Protein AF-A0A6I8V499-F1 (afdb_monomer)

Mean predicted aligned error: 13.15 Å

pLDDT: mean 83.51, std 17.78, range [42.78, 97.94]

Nearest PDB structures (foldseek):
  3toq-assembly1_A  TM=9.897E-01  e=1.496E-14  Homo sapiens
  2vh7-assembly1_A  TM=9.964E-01  e=2.817E-14  Homo sapiens
  2w4c-assembly1_A  TM=9.931E-01  e=2.330E-14  Homo sapiens
  6cbu-assembly1_A  TM=9.813E-01  e=1.496E-14  Homo sapiens
  2acy-assembly1_A  TM=9.578E-01  e=2.644E-14  Bos taurus

Radius of gyration: 27.62 Å; Cα contacts (8 Å, |Δi|>4): 208; chains: 1; bounding box: 46×32×90 Å

Organism: Drosophila pseudoobscura pseudoobscura (NCBI:txid46245)

Structure (mmCIF, N/CA/C/O backbone):
data_AF-A0A6I8V499-F1
#
_entry.id   AF-A0A6I8V499-F1
#
loop_
_atom_site.group_PDB
_atom_site.id
_atom_site.type_symbol
_atom_site.label_atom_id
_atom_site.label_alt_id
_atom_site.label_comp_id
_atom_site.label_asym_id
_atom_site.label_entity_id
_atom_site.label_seq_id
_atom_site.pdbx_PDB_ins_code
_atom_site.Cartn_x
_atom_site.Cartn_y
_atom_site.Cartn_z
_atom_site.occupancy
_atom_site.B_iso_or_equiv
_atom_site.auth_seq_id
_atom_site.auth_comp_id
_atom_site.auth_asym_id
_atom_site.auth_atom_id
_atom_site.pdbx_PDB_model_num
ATOM 1 N N . MET A 1 1 ? 31.361 -20.890 74.685 1.00 54.53 1 MET A N 1
ATOM 2 C CA . MET A 1 1 ? 30.119 -21.273 73.968 1.00 54.53 1 MET A CA 1
ATOM 3 C C . MET A 1 1 ? 29.427 -20.069 73.300 1.00 54.53 1 MET A C 1
ATOM 5 O O . MET A 1 1 ? 28.210 -20.049 73.223 1.00 54.53 1 MET A O 1
ATOM 9 N N . ALA A 1 2 ? 30.168 -19.072 72.786 1.00 55.62 2 ALA A N 1
ATOM 10 C CA . ALA A 1 2 ? 29.580 -17.840 72.226 1.00 55.62 2 ALA A CA 1
ATOM 11 C C . ALA A 1 2 ? 29.954 -17.563 70.753 1.00 55.62 2 ALA A C 1
ATOM 13 O O . ALA A 1 2 ? 29.389 -16.662 70.146 1.00 55.62 2 ALA A O 1
ATOM 14 N N . SER A 1 3 ? 30.867 -18.338 70.146 1.00 53.59 3 SER A N 1
ATOM 15 C CA . SER A 1 3 ? 31.268 -18.125 68.743 1.00 53.59 3 SER A CA 1
ATOM 16 C C . SER A 1 3 ? 30.322 -18.777 67.729 1.00 53.59 3 SER A C 1
ATOM 18 O O . SER A 1 3 ? 30.209 -18.295 66.606 1.00 53.59 3 SER A O 1
ATOM 20 N N . HIS A 1 4 ? 29.601 -19.836 68.117 1.00 56.12 4 HIS A N 1
ATOM 21 C CA . HIS A 1 4 ? 28.684 -20.530 67.210 1.00 56.12 4 HIS A CA 1
ATOM 22 C C . HIS A 1 4 ? 27.379 -19.761 66.985 1.00 56.12 4 HIS A C 1
ATOM 24 O O . HIS A 1 4 ? 26.885 -19.756 65.865 1.00 56.12 4 HIS A O 1
ATOM 30 N N . TYR A 1 5 ? 26.856 -19.045 67.989 1.00 57.91 5 TYR A N 1
ATOM 31 C CA . TYR A 1 5 ? 25.581 -18.327 67.858 1.00 57.91 5 TYR A CA 1
ATOM 32 C C . TYR A 1 5 ? 25.627 -17.303 66.717 1.00 57.91 5 TYR A C 1
ATOM 34 O O . TYR A 1 5 ? 24.741 -17.292 65.873 1.00 57.91 5 TYR A O 1
ATOM 42 N N . ASN A 1 6 ? 26.717 -16.533 66.623 1.00 58.72 6 ASN A N 1
ATOM 43 C CA . ASN A 1 6 ? 26.863 -15.450 65.650 1.00 58.72 6 ASN A CA 1
ATOM 44 C C . ASN A 1 6 ? 26.919 -15.947 64.190 1.00 58.72 6 ASN A C 1
ATOM 46 O O . ASN A 1 6 ? 26.402 -15.294 63.291 1.00 58.72 6 ASN A O 1
ATOM 50 N N . SER A 1 7 ? 27.483 -17.136 63.947 1.00 59.66 7 SER A N 1
ATOM 51 C CA . SER A 1 7 ? 27.542 -17.724 62.599 1.00 59.66 7 SER A CA 1
ATOM 52 C C . SER A 1 7 ? 26.162 -18.182 62.106 1.00 59.66 7 SER A C 1
ATOM 54 O O . SER A 1 7 ? 25.820 -17.967 60.942 1.00 59.66 7 SER A O 1
ATOM 56 N N . PHE A 1 8 ? 25.330 -18.720 63.005 1.00 60.25 8 PHE A N 1
ATOM 57 C CA . PHE A 1 8 ? 23.956 -19.109 62.682 1.00 60.25 8 PHE A CA 1
ATOM 58 C C . PHE A 1 8 ? 23.048 -17.897 62.433 1.00 60.25 8 PHE A C 1
ATOM 60 O O . PHE A 1 8 ? 22.272 -17.925 61.479 1.00 60.25 8 PHE A O 1
ATOM 67 N N . VAL A 1 9 ? 23.168 -16.810 63.213 1.00 63.22 9 VAL A N 1
ATOM 68 C CA . VAL A 1 9 ? 22.331 -15.610 62.995 1.00 63.22 9 VAL A CA 1
ATOM 69 C C . VAL A 1 9 ? 22.689 -14.903 61.688 1.00 63.22 9 VAL A C 1
ATOM 71 O O . VAL A 1 9 ? 21.797 -14.497 60.950 1.00 63.22 9 VAL A O 1
ATOM 74 N N . VAL A 1 10 ? 23.982 -14.805 61.353 1.00 62.56 10 VAL A N 1
ATOM 75 C CA . VAL A 1 10 ? 24.436 -14.195 60.091 1.00 62.56 10 VAL A CA 1
ATOM 76 C C . VAL A 1 10 ? 23.975 -15.020 58.887 1.00 62.56 10 VAL A C 1
ATOM 78 O O . VAL A 1 10 ? 23.490 -14.453 57.910 1.00 62.56 10 VAL A O 1
ATOM 81 N N . SER A 1 11 ? 24.037 -16.354 58.970 1.00 63.06 11 SER A N 1
ATOM 82 C CA . SER A 1 11 ? 23.513 -17.238 57.920 1.00 63.06 11 SER A CA 1
ATOM 83 C C . SER A 1 11 ? 21.997 -17.083 57.739 1.00 63.06 11 SER A C 1
ATOM 85 O O . SER A 1 11 ? 21.528 -16.983 56.606 1.00 63.06 11 SER A O 1
ATOM 87 N N . TYR A 1 12 ? 21.237 -16.968 58.834 1.00 68.81 12 TYR A N 1
ATOM 88 C CA . TYR A 1 12 ? 19.785 -16.771 58.791 1.00 68.81 12 TYR A CA 1
ATOM 89 C C . TYR A 1 12 ? 19.394 -15.409 58.193 1.00 68.81 12 TYR A C 1
ATOM 91 O O . TYR A 1 12 ? 18.459 -15.326 57.398 1.00 68.81 12 TYR A O 1
ATOM 99 N N . ILE A 1 13 ? 20.152 -14.350 58.499 1.00 68.00 13 ILE A N 1
ATOM 100 C CA . ILE A 1 13 ? 19.960 -13.013 57.916 1.00 68.00 13 ILE A CA 1
ATOM 101 C C . ILE A 1 13 ? 20.220 -13.044 56.403 1.00 68.00 13 ILE A C 1
ATOM 103 O O . ILE A 1 13 ? 19.384 -12.562 55.638 1.00 68.00 13 ILE A O 1
ATOM 107 N N . PHE A 1 14 ? 21.304 -13.682 55.947 1.00 68.69 14 PHE A N 1
ATOM 108 C CA . PHE A 1 14 ? 21.589 -13.845 54.515 1.00 68.69 14 PHE A CA 1
ATOM 109 C C . PHE A 1 14 ? 20.513 -14.661 53.783 1.00 68.69 14 PHE A C 1
ATOM 111 O O . PHE A 1 14 ? 20.099 -14.283 52.687 1.00 68.69 14 PHE A O 1
ATOM 118 N N . LEU A 1 15 ? 20.006 -15.734 54.399 1.00 65.75 15 LEU A N 1
ATOM 119 C CA . LEU A 1 15 ? 18.930 -16.550 53.827 1.00 65.75 15 LEU A CA 1
ATOM 120 C C . LEU A 1 15 ? 17.597 -15.776 53.751 1.00 65.75 15 LEU A C 1
ATOM 122 O O . LEU A 1 15 ? 16.855 -15.895 52.774 1.00 65.75 15 LEU A O 1
ATOM 126 N N . SER A 1 16 ? 17.309 -14.931 54.747 1.00 66.38 16 SER A N 1
ATOM 127 C CA . SER A 1 16 ? 16.108 -14.083 54.772 1.00 66.38 16 SER A CA 1
ATOM 128 C C . SER A 1 16 ? 16.149 -12.932 53.754 1.00 66.38 16 SER A C 1
ATOM 130 O O . SER A 1 16 ? 15.135 -12.612 53.141 1.00 66.38 16 SER A O 1
ATOM 132 N N . LEU A 1 17 ? 17.325 -12.348 53.498 1.00 65.38 17 LEU A N 1
ATOM 133 C CA . LEU A 1 17 ? 17.494 -11.280 52.506 1.00 65.38 17 LEU A CA 1
ATOM 134 C C . LEU A 1 17 ? 17.418 -11.814 51.070 1.00 65.38 17 LEU A C 1
ATOM 136 O O . LEU A 1 17 ? 16.794 -11.186 50.213 1.00 65.38 17 LEU A O 1
ATOM 140 N N . LEU A 1 18 ? 17.980 -13.002 50.825 1.00 64.19 18 LEU A N 1
ATOM 141 C CA . LEU A 1 18 ? 17.926 -13.660 49.519 1.00 64.19 18 LEU A CA 1
ATOM 142 C C . LEU A 1 18 ? 16.484 -14.025 49.134 1.00 64.19 18 LEU A C 1
ATOM 144 O O . LEU A 1 18 ? 16.063 -13.807 48.000 1.00 64.19 18 LEU A O 1
ATOM 148 N N . THR A 1 19 ? 15.695 -14.520 50.090 1.00 62.41 19 THR A N 1
ATOM 149 C CA . THR A 1 19 ? 14.272 -14.828 49.864 1.00 62.41 19 THR A CA 1
ATOM 150 C C . THR A 1 19 ? 13.428 -13.566 49.663 1.00 62.41 19 THR A C 1
ATOM 152 O O . THR A 1 19 ? 12.514 -13.572 48.838 1.00 62.41 19 THR A O 1
ATOM 155 N N . PHE A 1 20 ? 13.770 -12.453 50.322 1.00 67.19 20 PHE A N 1
ATOM 156 C CA . PHE A 1 20 ? 13.110 -11.163 50.097 1.00 67.19 20 PHE A CA 1
ATOM 157 C C . PHE A 1 20 ? 13.386 -10.600 48.690 1.00 67.19 20 PHE A C 1
ATOM 159 O O . PHE A 1 20 ? 12.461 -10.146 48.016 1.00 67.19 20 PHE A O 1
ATOM 166 N N . GLN A 1 21 ? 14.626 -10.699 48.195 1.00 61.59 21 GLN A N 1
ATOM 167 C CA . GLN A 1 21 ? 14.982 -10.305 46.823 1.00 61.59 21 GLN A CA 1
ATOM 168 C C . GLN A 1 21 ? 14.287 -11.164 45.757 1.00 61.59 21 GLN A C 1
ATOM 170 O O . GLN A 1 21 ? 13.806 -10.625 44.759 1.00 61.59 21 GLN A O 1
ATOM 175 N N . VAL A 1 22 ? 14.170 -12.478 45.975 1.00 61.19 22 VAL A N 1
ATOM 176 C CA . VAL A 1 22 ? 13.444 -13.380 45.062 1.00 61.19 22 VAL A CA 1
ATOM 177 C C . VAL A 1 22 ? 11.943 -13.051 45.028 1.00 61.19 22 VAL A C 1
ATOM 179 O O . VAL A 1 22 ? 11.358 -13.021 43.946 1.00 61.19 22 VAL A O 1
ATOM 182 N N . SER A 1 23 ? 11.329 -12.703 46.166 1.00 63.38 23 SER A N 1
ATOM 183 C CA . SER A 1 23 ? 9.925 -12.253 46.223 1.00 63.38 23 SER A CA 1
ATOM 184 C C . SER A 1 23 ? 9.666 -10.940 45.477 1.00 63.38 23 SER A C 1
ATOM 186 O O . SER A 1 23 ? 8.639 -10.813 44.812 1.00 63.38 23 SER A O 1
ATOM 188 N N . ILE A 1 24 ? 10.585 -9.968 45.538 1.00 62.97 24 ILE A N 1
ATOM 189 C CA . ILE A 1 24 ? 10.467 -8.715 44.766 1.00 62.97 24 ILE A CA 1
ATOM 190 C C . ILE A 1 24 ? 10.603 -8.989 43.261 1.00 62.97 24 ILE A C 1
ATOM 192 O O . ILE A 1 24 ? 9.884 -8.408 42.452 1.00 62.97 24 ILE A O 1
ATOM 196 N N . CYS A 1 25 ? 11.492 -9.902 42.869 1.00 60.91 25 CYS A N 1
ATOM 197 C CA . CYS A 1 25 ? 11.664 -10.265 41.464 1.00 60.91 25 CYS A CA 1
ATOM 198 C C . CYS A 1 25 ? 10.408 -10.959 40.901 1.00 60.91 25 CYS A C 1
ATOM 200 O O . CYS A 1 25 ? 9.953 -10.634 39.805 1.00 60.91 25 CYS A O 1
ATOM 202 N N . LEU A 1 26 ? 9.782 -11.847 41.683 1.00 59.81 26 LEU A N 1
ATOM 203 C CA . LEU A 1 26 ? 8.527 -12.510 41.313 1.00 59.81 26 LEU A CA 1
ATOM 204 C C . LEU A 1 26 ? 7.343 -11.534 41.214 1.00 59.81 26 LEU A C 1
ATOM 206 O O . LEU A 1 26 ? 6.532 -11.661 40.298 1.00 59.81 26 LEU A O 1
ATOM 210 N N . SER A 1 27 ? 7.260 -10.521 42.083 1.00 59.03 27 SER A N 1
ATOM 211 C CA . SER A 1 27 ? 6.201 -9.506 41.986 1.00 59.03 27 SER A CA 1
ATOM 212 C C . SER A 1 27 ? 6.376 -8.577 40.776 1.00 59.03 27 SER A C 1
ATOM 214 O O . SER A 1 27 ? 5.384 -8.213 40.145 1.00 59.03 27 SER A O 1
ATOM 216 N N . GLN A 1 28 ? 7.612 -8.261 40.372 1.00 56.06 28 GLN A N 1
ATOM 217 C CA . GLN A 1 28 ? 7.884 -7.519 39.132 1.00 56.06 28 GLN A CA 1
ATOM 218 C C . GLN A 1 28 ? 7.530 -8.321 37.869 1.00 56.06 28 GLN A C 1
ATOM 220 O O . GLN A 1 28 ? 6.976 -7.753 36.927 1.00 56.06 28 GLN A O 1
ATOM 225 N N . ILE A 1 29 ? 7.769 -9.639 37.861 1.00 56.88 29 ILE A N 1
ATOM 226 C CA . ILE A 1 29 ? 7.351 -10.533 36.764 1.00 56.88 29 ILE A CA 1
ATOM 227 C C . ILE A 1 29 ? 5.821 -10.533 36.607 1.00 56.88 29 ILE A C 1
ATOM 229 O O . ILE A 1 29 ? 5.313 -10.539 35.485 1.00 56.88 29 ILE A O 1
ATOM 233 N N . GLN A 1 30 ? 5.072 -10.460 37.709 1.00 52.91 30 GLN A N 1
ATOM 234 C CA . GLN A 1 30 ? 3.606 -10.429 37.687 1.00 52.91 30 GLN A CA 1
ATOM 235 C C . GLN A 1 30 ? 3.033 -9.093 37.177 1.00 52.91 30 GLN A C 1
ATOM 237 O O . GLN A 1 30 ? 1.945 -9.064 36.611 1.00 52.91 30 GLN A O 1
ATOM 242 N N . ILE A 1 31 ? 3.776 -7.989 37.319 1.00 56.31 31 ILE A N 1
ATOM 243 C CA . ILE A 1 31 ? 3.416 -6.686 36.734 1.00 56.31 31 ILE A CA 1
ATOM 244 C C . ILE A 1 31 ? 3.756 -6.648 35.235 1.00 56.31 31 ILE A C 1
ATOM 246 O O . ILE A 1 31 ? 2.973 -6.122 34.449 1.00 56.31 31 ILE A O 1
ATOM 250 N N . TYR A 1 32 ? 4.870 -7.254 34.811 1.00 55.91 32 TYR A N 1
ATOM 251 C CA . TYR A 1 32 ? 5.282 -7.267 33.398 1.00 55.91 32 TYR A CA 1
ATOM 252 C C . TYR A 1 32 ? 4.489 -8.253 32.521 1.00 55.91 32 TYR A C 1
ATOM 254 O O . TYR A 1 32 ? 4.543 -8.180 31.298 1.00 55.91 32 TYR A O 1
ATOM 262 N N . SER A 1 33 ? 3.734 -9.173 33.127 1.00 52.88 33 SER A N 1
ATOM 263 C CA . SER A 1 33 ? 2.910 -10.161 32.413 1.00 52.88 33 SER A CA 1
ATOM 264 C C . SER A 1 33 ? 1.457 -9.719 32.175 1.00 52.88 33 SER A C 1
ATOM 266 O O . SER A 1 33 ? 0.695 -10.445 31.538 1.00 52.88 33 SER A O 1
ATOM 268 N N . ASN A 1 34 ? 1.073 -8.510 32.604 1.00 53.97 34 ASN A N 1
ATOM 269 C CA . ASN A 1 34 ? -0.306 -8.011 32.507 1.00 53.97 34 ASN A CA 1
ATOM 270 C C . ASN A 1 34 ? -0.626 -7.162 31.261 1.00 53.97 34 ASN A C 1
ATOM 272 O O . ASN A 1 34 ? -1.662 -6.506 31.225 1.00 53.97 34 ASN A O 1
ATOM 276 N N . GLU A 1 35 ? 0.177 -7.245 30.198 1.00 54.78 35 GLU A N 1
ATOM 277 C CA . GLU A 1 35 ? -0.229 -6.792 28.853 1.00 54.78 35 GLU A CA 1
ATOM 278 C C . GLU A 1 35 ? -0.318 -7.949 27.844 1.00 54.78 35 GLU A C 1
ATOM 280 O O . GLU A 1 35 ? 0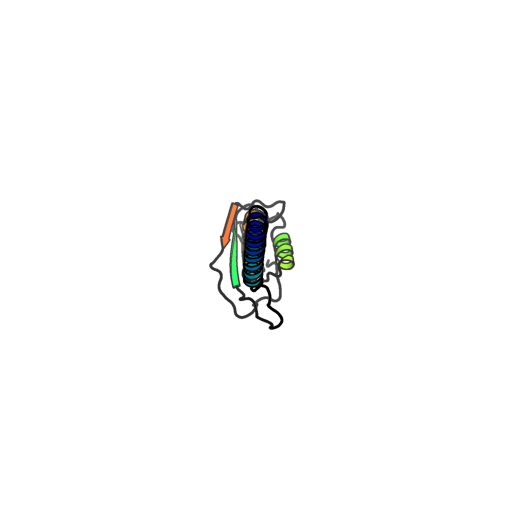.035 -7.827 26.672 1.00 54.78 35 GLU A O 1
ATOM 285 N N . THR A 1 36 ? -0.785 -9.128 28.265 1.00 51.34 36 THR A N 1
ATOM 286 C CA . THR A 1 36 ? -1.126 -10.193 27.293 1.00 51.34 36 THR A CA 1
ATOM 287 C C . THR A 1 36 ? -2.431 -10.933 27.606 1.00 51.34 36 THR A C 1
ATOM 289 O O . THR A 1 36 ? -2.837 -11.833 26.874 1.00 51.34 36 THR A O 1
ATOM 292 N N . THR A 1 37 ? -3.191 -10.500 28.612 1.00 47.75 37 THR A N 1
ATOM 293 C CA . THR A 1 37 ? -4.558 -10.979 28.858 1.00 47.75 37 THR A CA 1
ATOM 294 C C . THR A 1 37 ? -5.578 -10.180 28.042 1.00 47.75 37 THR A C 1
ATOM 296 O O . THR A 1 37 ? -6.358 -9.390 28.560 1.00 47.75 37 THR A O 1
ATOM 299 N N . MET A 1 38 ? -5.612 -10.420 26.731 1.00 45.62 38 MET A N 1
ATOM 300 C CA . MET A 1 38 ? -6.753 -10.052 25.881 1.00 45.62 38 MET A CA 1
ATOM 301 C C . MET A 1 38 ? -7.466 -11.329 25.438 1.00 45.62 38 MET A C 1
ATOM 303 O O . MET A 1 38 ? -7.384 -11.754 24.287 1.00 45.62 38 MET A O 1
ATOM 307 N N . ALA A 1 39 ? -8.158 -11.967 26.383 1.00 46.81 39 ALA A N 1
ATOM 308 C CA . ALA A 1 39 ? -9.171 -12.956 26.059 1.00 46.81 39 ALA A CA 1
ATOM 309 C C . ALA A 1 39 ? -10.488 -12.234 25.736 1.00 46.81 39 ALA A C 1
ATOM 311 O O . ALA A 1 39 ? -11.063 -11.555 26.580 1.00 46.81 39 ALA A O 1
ATOM 312 N N . ALA A 1 40 ? -10.947 -12.439 24.502 1.00 51.38 40 ALA A N 1
ATOM 313 C CA . ALA A 1 40 ? -12.352 -12.463 24.109 1.00 51.38 40 ALA A CA 1
ATOM 314 C C . ALA A 1 40 ? -13.200 -11.204 24.381 1.00 51.38 40 ALA A C 1
ATOM 316 O O . ALA A 1 40 ? -14.209 -11.231 25.079 1.00 51.38 40 ALA A O 1
ATOM 317 N N . SER A 1 41 ? -12.903 -10.143 23.642 1.00 42.78 41 SER A N 1
ATOM 318 C CA . SER A 1 41 ? -13.947 -9.475 22.864 1.00 42.78 41 SER A CA 1
ATOM 319 C C . SER A 1 41 ? -13.386 -9.242 21.465 1.00 42.78 41 SER A C 1
ATOM 321 O O . SER A 1 41 ? -12.169 -9.156 21.292 1.00 42.78 41 SER A O 1
ATOM 323 N N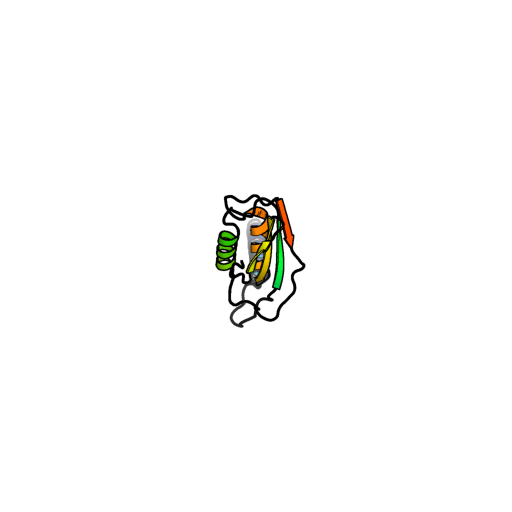 . ALA A 1 42 ? -14.233 -9.186 20.443 1.00 50.69 42 ALA A N 1
ATOM 324 C CA . ALA A 1 42 ? -13.844 -8.715 19.119 1.00 50.69 42 ALA A CA 1
ATOM 325 C C . ALA A 1 42 ? -13.530 -7.207 19.189 1.00 50.69 42 ALA A C 1
ATOM 327 O O . ALA A 1 42 ? -14.254 -6.381 18.644 1.00 50.69 42 ALA A O 1
ATOM 328 N N . SER A 1 43 ? -12.476 -6.845 19.925 1.00 45.56 43 SER A N 1
ATOM 329 C CA . SER A 1 43 ? -11.923 -5.503 19.984 1.00 45.56 43 SER A CA 1
ATOM 330 C C . SER A 1 43 ? -11.308 -5.242 18.619 1.00 45.56 43 SER A C 1
ATOM 332 O O . SER A 1 43 ? -10.216 -5.724 18.298 1.00 45.56 43 SER A O 1
ATOM 334 N N . ALA A 1 44 ? -12.088 -4.599 17.753 1.00 64.81 44 ALA A N 1
ATOM 335 C CA . ALA A 1 44 ? -11.647 -4.210 16.431 1.00 64.81 44 ALA A CA 1
ATOM 336 C C . ALA A 1 44 ? -10.407 -3.329 16.606 1.00 64.81 44 ALA A C 1
ATOM 338 O O . ALA A 1 44 ? -10.492 -2.217 17.123 1.00 64.81 44 ALA A O 1
ATOM 339 N N . LYS A 1 45 ? -9.233 -3.850 16.227 1.00 83.44 45 LYS A N 1
ATOM 340 C CA . LYS A 1 45 ? -8.016 -3.038 16.179 1.00 83.44 45 LYS A CA 1
ATOM 341 C C . LYS A 1 45 ? -8.319 -1.826 15.292 1.00 83.44 45 LYS A C 1
ATOM 343 O O . LYS A 1 45 ? -8.863 -2.048 14.206 1.00 83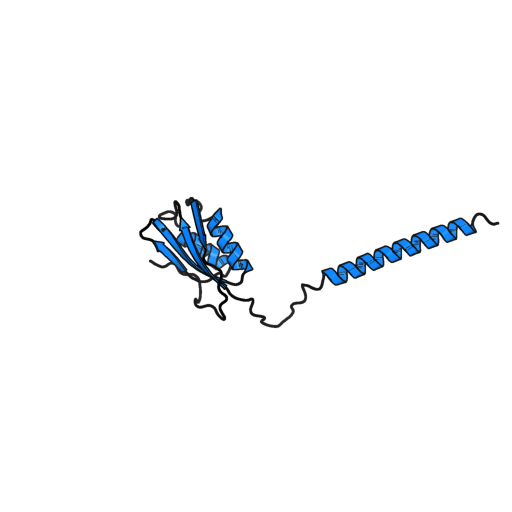.44 45 LYS A O 1
ATOM 348 N N . PRO A 1 46 ? -7.971 -0.598 15.714 1.00 91.69 46 PRO A N 1
ATOM 349 C CA . PRO A 1 46 ? -8.273 0.593 14.935 1.00 91.69 46 PRO A CA 1
ATOM 350 C C . PRO A 1 46 ? -7.681 0.434 13.536 1.00 91.69 46 PRO A C 1
ATOM 352 O O . PRO A 1 46 ? -6.498 0.100 13.374 1.00 91.69 46 PRO A O 1
ATOM 355 N N . LEU A 1 47 ? -8.541 0.581 12.531 1.00 95.50 47 LEU A N 1
ATOM 356 C CA . LEU A 1 47 ? -8.177 0.438 11.131 1.00 95.50 47 LEU A CA 1
ATOM 357 C C . LEU A 1 47 ? -7.731 1.788 10.603 1.00 95.50 47 LEU A C 1
ATOM 359 O O . LEU A 1 47 ? -8.328 2.819 10.897 1.00 95.50 47 LEU A O 1
ATOM 363 N N . PHE A 1 48 ? -6.694 1.775 9.779 1.00 97.25 48 PHE A N 1
ATOM 364 C CA . PHE A 1 48 ? -6.164 2.979 9.173 1.00 97.25 48 PHE A CA 1
ATOM 365 C C . PHE A 1 48 ? -6.095 2.825 7.663 1.00 97.25 48 PHE A C 1
ATOM 367 O O . PHE A 1 48 ? -5.688 1.782 7.152 1.00 97.25 48 PHE A O 1
ATOM 374 N N . THR A 1 49 ? -6.430 3.900 6.957 1.00 97.69 49 THR A N 1
ATOM 375 C CA . THR A 1 49 ? -6.186 4.056 5.527 1.00 97.69 49 THR A CA 1
ATOM 376 C C . THR A 1 49 ? -4.998 4.979 5.276 1.00 97.69 49 THR A C 1
ATOM 378 O O . THR A 1 49 ? -4.813 5.995 5.951 1.00 97.69 49 THR A O 1
ATOM 381 N N . CYS A 1 50 ? -4.193 4.655 4.271 1.00 97.38 50 CYS A N 1
ATOM 382 C CA . CYS A 1 50 ? -3.061 5.460 3.830 1.00 97.38 50 CYS A CA 1
ATOM 383 C C . CYS A 1 50 ? -2.891 5.323 2.316 1.00 97.38 50 CYS A C 1
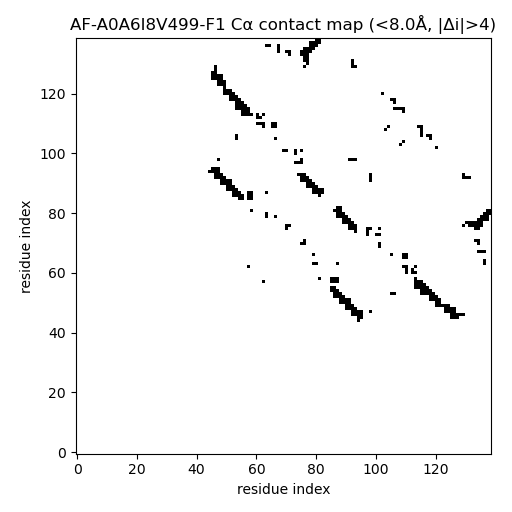ATOM 385 O O . CYS A 1 50 ? -2.906 4.214 1.784 1.00 97.38 50 CYS A O 1
ATOM 387 N N . ASN A 1 51 ? -2.710 6.446 1.623 1.00 97.94 51 ASN A N 1
ATOM 388 C CA . ASN A 1 51 ? -2.313 6.438 0.223 1.00 97.94 51 ASN A CA 1
ATOM 389 C C . ASN A 1 51 ? -0.792 6.412 0.134 1.00 97.94 51 ASN A C 1
ATOM 391 O O . ASN A 1 51 ? -0.105 7.026 0.954 1.00 97.94 51 ASN A O 1
ATOM 395 N N . PHE A 1 52 ? -0.279 5.738 -0.884 1.00 97.50 52 PHE A N 1
ATOM 396 C CA . PHE A 1 52 ? 1.148 5.662 -1.144 1.00 97.50 52 PHE A CA 1
ATOM 397 C C . PHE A 1 52 ? 1.457 5.905 -2.614 1.00 97.50 52 PHE A C 1
ATOM 399 O O . PHE A 1 52 ? 0.641 5.617 -3.495 1.00 97.50 52 PHE A O 1
ATOM 406 N N . GLU A 1 53 ? 2.667 6.379 -2.866 1.00 97.62 53 GLU A N 1
ATOM 407 C CA . GLU A 1 53 ? 3.247 6.457 -4.195 1.00 97.62 53 GLU A CA 1
ATOM 408 C C . GLU A 1 53 ? 4.735 6.114 -4.144 1.00 97.62 53 GLU A C 1
ATOM 410 O O . GLU A 1 53 ? 5.481 6.615 -3.306 1.00 97.62 53 GLU A O 1
ATOM 415 N N . VAL A 1 54 ? 5.162 5.209 -5.021 1.00 97.12 54 VAL A N 1
ATOM 416 C CA . VAL A 1 54 ? 6.527 4.679 -5.066 1.00 97.12 54 VAL A CA 1
ATOM 417 C C . VAL A 1 54 ? 7.178 5.097 -6.379 1.00 97.12 54 VAL A C 1
ATOM 419 O O . VAL A 1 54 ? 6.629 4.874 -7.463 1.00 97.12 54 VAL A O 1
ATOM 422 N N . PHE A 1 55 ? 8.366 5.677 -6.256 1.00 96.31 55 PHE A N 1
ATOM 423 C CA . PHE A 1 55 ? 9.200 6.225 -7.316 1.00 96.31 55 PHE A CA 1
ATOM 424 C C . PHE A 1 55 ? 10.439 5.348 -7.536 1.00 96.31 55 PHE A C 1
ATOM 426 O O . PHE A 1 55 ? 10.920 4.672 -6.620 1.00 96.31 55 PHE A O 1
ATOM 433 N N . GLY A 1 56 ? 10.967 5.388 -8.758 1.00 94.50 56 GLY A N 1
ATOM 434 C CA . GLY A 1 56 ? 12.129 4.621 -9.203 1.00 94.50 56 GLY A CA 1
ATOM 435 C C . GLY A 1 56 ? 11.772 3.610 -10.291 1.00 94.50 56 GLY A C 1
ATOM 436 O O . GLY A 1 56 ? 10.783 3.751 -11.015 1.00 94.50 56 GLY A O 1
ATOM 437 N N . ARG A 1 57 ? 12.557 2.538 -10.408 1.00 94.12 57 ARG A N 1
ATOM 438 C CA . ARG A 1 57 ? 12.331 1.459 -11.380 1.00 94.12 57 ARG A CA 1
ATOM 439 C C . ARG A 1 57 ? 11.264 0.486 -10.872 1.00 94.12 57 ARG A C 1
ATOM 441 O O . ARG A 1 57 ? 11.585 -0.599 -10.389 1.00 94.12 57 ARG A O 1
ATOM 448 N N . VAL A 1 58 ? 9.992 0.873 -10.988 1.00 93.88 58 VAL A N 1
ATOM 449 C CA . VAL A 1 58 ? 8.832 0.114 -10.465 1.00 93.88 58 VAL A CA 1
ATOM 450 C C . VAL A 1 58 ? 7.862 -0.404 -11.537 1.00 93.88 58 VAL A C 1
ATOM 452 O O . VAL A 1 58 ? 7.023 -1.263 -11.258 1.00 93.88 58 VAL A O 1
ATOM 455 N N . GLN A 1 59 ? 7.989 0.043 -12.788 1.00 92.25 59 GLN A N 1
ATOM 456 C CA . GLN A 1 59 ? 7.192 -0.459 -13.913 1.00 92.25 59 GLN A CA 1
ATOM 457 C C . GLN A 1 59 ? 7.956 -1.517 -14.724 1.00 92.25 59 GLN A C 1
ATOM 459 O O . GLN A 1 59 ? 9.179 -1.509 -14.789 1.00 92.25 59 GLN A O 1
ATOM 464 N N . GLY A 1 60 ? 7.232 -2.481 -15.308 1.00 92.19 60 GLY A N 1
ATOM 465 C CA . GLY A 1 60 ? 7.831 -3.578 -16.089 1.00 92.19 60 GLY A CA 1
ATOM 466 C C . GLY A 1 60 ? 8.542 -4.670 -15.272 1.00 92.19 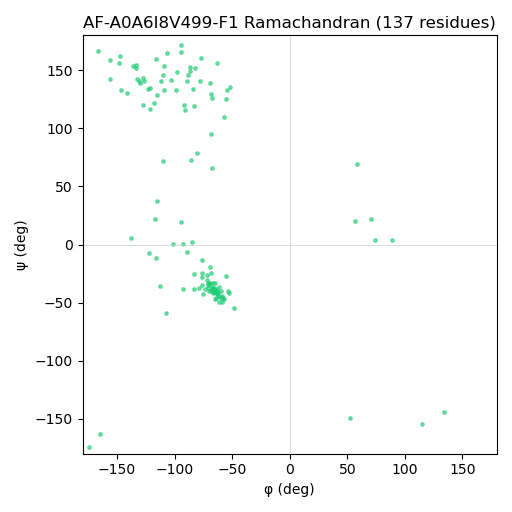60 GLY A C 1
ATOM 467 O O . GLY A 1 60 ? 9.091 -5.597 -15.852 1.00 92.19 60 GLY A O 1
ATOM 468 N N . VAL A 1 61 ? 8.505 -4.599 -13.936 1.00 93.56 61 VAL A N 1
ATOM 469 C CA . VAL A 1 61 ? 9.267 -5.482 -13.020 1.00 93.56 61 VAL A CA 1
ATOM 470 C C . VAL A 1 61 ? 8.377 -6.354 -12.125 1.00 93.56 61 VAL A C 1
ATOM 472 O O . VAL A 1 61 ? 8.781 -6.798 -11.059 1.00 93.56 61 VAL A O 1
ATOM 475 N N . PHE A 1 62 ? 7.123 -6.577 -12.528 1.00 93.56 62 PHE A N 1
ATOM 476 C CA . PHE A 1 62 ? 6.115 -7.302 -11.734 1.00 93.56 62 PHE A CA 1
ATOM 477 C C . PHE A 1 62 ? 5.851 -6.725 -10.330 1.00 93.56 62 PHE A C 1
ATOM 479 O O . PHE A 1 62 ? 5.261 -7.415 -9.496 1.00 93.56 62 PHE A O 1
ATOM 486 N N . PHE A 1 63 ? 6.196 -5.454 -10.084 1.00 94.00 63 PHE A N 1
ATOM 487 C CA . PHE A 1 63 ? 6.027 -4.789 -8.786 1.00 94.00 63 PHE A CA 1
ATOM 488 C C . PHE A 1 63 ? 4.623 -4.990 -8.208 1.00 94.00 63 PHE A C 1
ATOM 490 O O . PHE A 1 63 ? 4.475 -5.584 -7.148 1.00 94.00 63 PHE A O 1
ATOM 497 N N . ARG A 1 64 ? 3.585 -4.647 -8.983 1.00 95.50 64 ARG A N 1
ATOM 498 C CA . ARG A 1 64 ? 2.170 -4.787 -8.593 1.00 95.50 64 ARG A CA 1
ATOM 499 C C . ARG A 1 64 ? 1.794 -6.202 -8.122 1.00 95.50 64 ARG A C 1
ATOM 501 O O . ARG A 1 64 ? 1.086 -6.341 -7.132 1.00 95.50 64 ARG A O 1
ATOM 508 N N . LYS A 1 65 ? 2.314 -7.250 -8.779 1.00 95.38 65 LYS A N 1
ATOM 509 C CA . LYS A 1 65 ? 2.064 -8.663 -8.419 1.00 95.38 65 LYS A CA 1
ATOM 510 C C . LYS A 1 65 ? 2.785 -9.073 -7.131 1.00 95.38 65 LYS A C 1
ATOM 512 O O . LYS A 1 65 ? 2.351 -9.984 -6.431 1.00 95.38 65 LYS A O 1
ATOM 517 N N . HIS A 1 66 ? 3.932 -8.466 -6.838 1.00 96.44 66 HIS A N 1
ATOM 518 C CA . HIS A 1 66 ? 4.613 -8.651 -5.556 1.00 96.44 66 HIS A CA 1
ATOM 519 C C . HIS A 1 66 ? 3.904 -7.882 -4.440 1.00 96.44 66 HIS A C 1
ATOM 521 O O . HIS A 1 66 ? 3.682 -8.454 -3.379 1.00 96.44 66 HIS A O 1
ATOM 527 N N . THR A 1 67 ? 3.474 -6.648 -4.708 1.00 96.38 67 THR A N 1
ATOM 528 C CA . THR A 1 67 ? 2.689 -5.834 -3.773 1.00 96.38 67 THR A CA 1
ATOM 529 C C . THR A 1 67 ? 1.404 -6.542 -3.358 1.00 96.38 67 THR A C 1
ATOM 531 O O . THR A 1 67 ? 1.133 -6.634 -2.170 1.00 96.38 67 THR A O 1
ATOM 534 N N . GLU A 1 68 ? 0.645 -7.097 -4.306 1.00 97.00 68 GLU A N 1
ATOM 535 C CA . GLU A 1 68 ? -0.576 -7.860 -4.014 1.00 97.00 68 GLU A CA 1
ATOM 536 C C . GLU A 1 68 ? -0.298 -9.083 -3.130 1.00 97.00 68 GLU A C 1
ATOM 538 O O . GLU A 1 68 ? -0.984 -9.297 -2.134 1.00 97.00 68 GLU A O 1
ATOM 543 N N . ARG A 1 69 ? 0.746 -9.863 -3.441 1.00 96.69 69 ARG A N 1
ATOM 544 C CA . ARG A 1 69 ? 1.138 -11.014 -2.613 1.00 96.69 69 ARG A CA 1
ATOM 545 C C . ARG A 1 69 ? 1.532 -10.606 -1.197 1.00 96.69 69 ARG A C 1
ATOM 547 O O . ARG A 1 69 ? 1.107 -11.263 -0.251 1.00 96.69 69 ARG A O 1
ATOM 554 N N . GLN A 1 70 ? 2.316 -9.538 -1.053 1.00 96.75 70 GLN A N 1
ATOM 555 C CA . GLN A 1 70 ? 2.719 -9.035 0.257 1.00 96.75 70 GLN A CA 1
ATOM 556 C C . GLN A 1 70 ? 1.511 -8.520 1.043 1.00 96.75 70 GLN A C 1
ATOM 558 O O . GLN A 1 70 ? 1.338 -8.892 2.198 1.00 96.75 70 GLN A O 1
ATOM 563 N N . ALA A 1 71 ? 0.645 -7.726 0.409 1.00 96.38 71 ALA A N 1
ATOM 564 C CA . ALA A 1 71 ? -0.567 -7.213 1.034 1.00 96.38 71 ALA A CA 1
ATOM 565 C C . ALA A 1 71 ? -1.461 -8.356 1.535 1.00 96.38 71 ALA A C 1
ATOM 567 O O . ALA A 1 71 ? -1.864 -8.353 2.694 1.00 96.38 71 ALA A O 1
ATOM 568 N N . ASN A 1 72 ? -1.669 -9.389 0.714 1.00 95.75 72 ASN A N 1
ATOM 569 C CA . ASN A 1 72 ? -2.435 -10.572 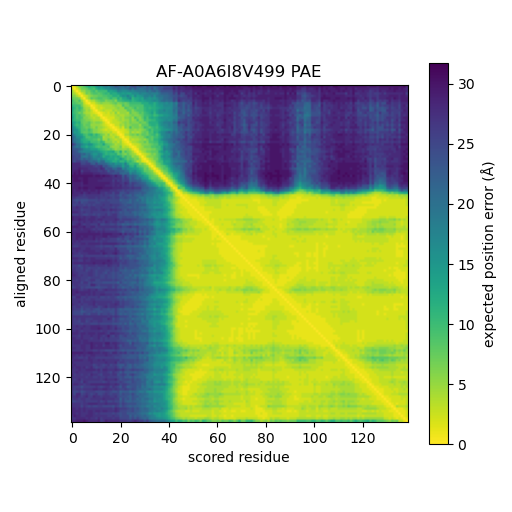1.103 1.00 95.75 72 ASN A CA 1
ATOM 570 C C . ASN A 1 72 ? -1.781 -11.342 2.260 1.00 95.75 72 ASN A C 1
ATOM 572 O O . ASN A 1 72 ? -2.485 -11.777 3.167 1.00 95.75 72 ASN A O 1
ATOM 576 N N . SER A 1 73 ? -0.449 -11.472 2.274 1.00 96.00 73 SER A N 1
ATOM 577 C CA . SER A 1 73 ? 0.276 -12.121 3.378 1.00 96.00 73 SER A CA 1
ATOM 578 C C . SER A 1 73 ? 0.152 -11.359 4.698 1.00 96.00 73 SER A C 1
ATOM 580 O O . SER A 1 73 ? 0.144 -11.979 5.757 1.00 96.00 73 SER A O 1
ATOM 582 N N . LEU A 1 74 ? 0.073 -10.028 4.639 1.00 94.75 74 LEU A N 1
ATOM 583 C CA . LEU A 1 74 ? -0.061 -9.158 5.808 1.00 94.75 74 LEU A CA 1
ATOM 584 C C . LEU A 1 74 ? -1.523 -8.904 6.205 1.00 94.75 74 LEU A C 1
ATOM 586 O O . LEU A 1 74 ? -1.775 -8.269 7.226 1.00 94.75 74 LEU A O 1
ATOM 590 N N . GLY A 1 75 ? -2.495 -9.362 5.411 1.00 95.56 75 GLY A N 1
ATOM 591 C CA . GLY A 1 75 ? -3.914 -9.050 5.612 1.00 95.56 75 GLY A CA 1
ATOM 592 C C . GLY A 1 75 ? -4.279 -7.591 5.310 1.00 95.56 75 GLY A C 1
ATOM 593 O O . GLY 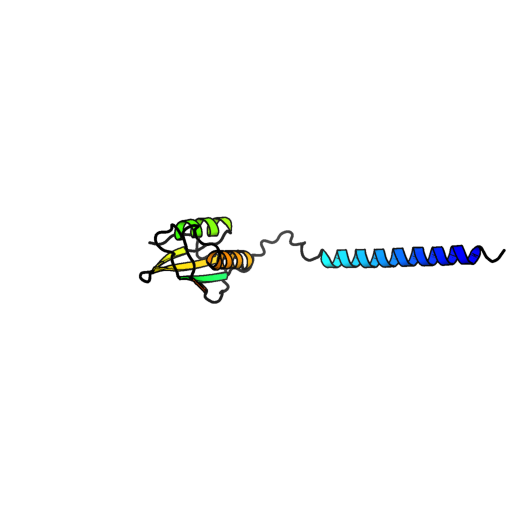A 1 75 ? -5.290 -7.096 5.803 1.00 95.56 75 GLY A O 1
ATOM 594 N N . VAL A 1 76 ? -3.464 -6.896 4.515 1.00 97.31 76 VAL A N 1
ATOM 595 C CA . VAL A 1 76 ? -3.683 -5.510 4.086 1.00 97.31 76 VAL A CA 1
ATOM 596 C C . VAL A 1 76 ? -4.608 -5.494 2.875 1.00 97.31 76 VAL A C 1
ATOM 598 O O . VAL A 1 76 ? -4.414 -6.239 1.914 1.00 97.31 76 VAL A O 1
ATOM 601 N N . ARG A 1 77 ? -5.605 -4.611 2.895 1.00 97.75 77 ARG A N 1
ATOM 602 C CA . ARG A 1 77 ? -6.567 -4.432 1.801 1.00 97.75 77 ARG A CA 1
ATOM 603 C C . ARG A 1 77 ? -6.296 -3.142 1.042 1.00 97.75 77 ARG A C 1
ATOM 605 O O . ARG A 1 77 ? -5.555 -2.285 1.514 1.00 97.75 77 ARG A O 1
ATOM 612 N N . GLY A 1 78 ? -6.878 -3.009 -0.146 1.00 97.44 78 GLY A N 1
ATOM 613 C CA . GLY A 1 78 ? -6.752 -1.799 -0.951 1.00 97.44 78 GLY A CA 1
ATOM 614 C C . GLY A 1 78 ? -6.439 -2.075 -2.411 1.00 97.44 78 GLY A C 1
ATOM 615 O O . GLY A 1 78 ? -6.961 -3.014 -3.018 1.00 97.44 78 GLY A O 1
ATOM 616 N N . TRP A 1 79 ? -5.628 -1.214 -3.015 1.00 97.88 79 TRP A N 1
ATOM 617 C CA . TRP A 1 79 ? -5.323 -1.322 -4.435 1.00 97.88 79 TRP A CA 1
ATOM 618 C C . TRP A 1 79 ? -4.004 -0.660 -4.811 1.00 97.88 79 TRP A C 1
ATOM 620 O O . TRP A 1 79 ? -3.533 0.244 -4.125 1.00 97.88 79 TRP A O 1
ATOM 630 N N . CYS A 1 80 ? -3.438 -1.066 -5.946 1.00 97.19 80 CYS A N 1
ATOM 631 C CA . CYS A 1 80 ? -2.320 -0.369 -6.581 1.00 97.19 80 CYS A CA 1
ATOM 632 C C . CYS A 1 80 ? -2.509 -0.245 -8.099 1.00 97.19 80 CYS A C 1
ATOM 634 O O . CYS A 1 80 ? -3.205 -1.049 -8.720 1.00 97.19 80 CYS A O 1
ATOM 636 N N . MET A 1 81 ? -1.897 0.773 -8.703 1.00 96.50 81 MET A N 1
ATOM 637 C CA . MET A 1 81 ? -1.917 1.023 -10.144 1.00 96.50 81 MET A CA 1
ATOM 638 C C . MET A 1 81 ? -0.616 1.676 -10.612 1.00 96.50 81 MET A C 1
ATOM 640 O O . MET A 1 81 ? 0.051 2.374 -9.849 1.00 96.50 81 MET A O 1
ATOM 644 N N . ASN A 1 82 ? -0.299 1.503 -11.893 1.00 96.25 82 ASN A N 1
ATOM 645 C CA . ASN A 1 82 ? 0.761 2.275 -12.534 1.00 96.25 82 ASN A CA 1
ATOM 646 C C . ASN A 1 82 ? 0.243 3.676 -12.876 1.00 96.25 82 ASN A C 1
ATOM 648 O O . ASN A 1 82 ? -0.895 3.832 -13.320 1.00 96.25 82 ASN A O 1
ATOM 652 N N . THR A 1 83 ? 1.081 4.690 -12.702 1.00 95.56 83 THR A N 1
ATOM 653 C CA . THR A 1 83 ? 0.800 6.047 -13.179 1.00 95.56 83 THR A CA 1
ATOM 654 C C . THR A 1 83 ? 1.418 6.272 -14.560 1.00 95.56 83 THR A C 1
ATOM 656 O O . THR A 1 83 ? 2.277 5.511 -15.014 1.00 95.56 83 THR A O 1
ATOM 659 N N . ARG A 1 84 ? 0.993 7.348 -15.232 1.00 93.12 84 ARG A N 1
ATOM 660 C CA . ARG A 1 84 ? 1.592 7.794 -16.503 1.00 93.12 84 ARG A CA 1
ATOM 661 C C . ARG A 1 84 ? 3.008 8.352 -16.327 1.00 93.12 84 ARG A C 1
ATOM 663 O O . ARG A 1 84 ? 3.755 8.403 -17.291 1.00 93.12 84 ARG A O 1
ATOM 670 N N . GLU A 1 85 ? 3.363 8.731 -15.103 1.00 93.31 85 GLU A N 1
ATOM 671 C CA . GLU A 1 85 ? 4.657 9.316 -14.739 1.00 93.31 85 GLU A CA 1
ATOM 672 C C . GLU A 1 85 ? 5.729 8.253 -14.454 1.00 93.31 85 GLU A C 1
ATOM 674 O O . GLU A 1 85 ? 6.854 8.583 -14.100 1.00 93.31 85 GLU A O 1
ATOM 679 N N . GLY A 1 86 ? 5.404 6.964 -14.602 1.00 94.00 86 GLY A N 1
ATOM 680 C CA . GLY A 1 86 ? 6.353 5.880 -14.339 1.00 94.00 86 GLY A CA 1
ATOM 681 C C . GLY A 1 86 ? 6.361 5.385 -12.888 1.00 94.00 86 GLY A C 1
ATOM 682 O O . GLY A 1 86 ? 7.134 4.489 -12.560 1.00 94.00 86 GLY A O 1
ATOM 683 N N . THR A 1 87 ? 5.480 5.900 -12.026 1.00 95.88 87 THR A N 1
ATOM 684 C CA . THR A 1 87 ? 5.372 5.513 -10.607 1.00 95.88 87 THR A CA 1
ATOM 685 C C . THR A 1 87 ? 4.315 4.425 -10.393 1.00 95.88 87 THR A C 1
ATOM 687 O O . THR A 1 87 ? 3.559 4.056 -11.305 1.00 95.88 87 THR A O 1
ATOM 690 N N . VAL A 1 88 ? 4.266 3.881 -9.175 1.00 96.69 88 VAL A N 1
ATOM 691 C CA . VAL A 1 88 ? 3.174 3.018 -8.703 1.00 96.69 88 VAL A CA 1
ATOM 692 C C . VAL A 1 88 ? 2.500 3.697 -7.524 1.00 96.69 88 VAL A C 1
ATOM 694 O O . VAL A 1 88 ? 3.144 3.937 -6.508 1.00 96.69 88 VAL A O 1
ATOM 697 N N . LYS A 1 89 ? 1.197 3.953 -7.634 1.00 97.19 89 LYS A N 1
ATOM 698 C CA . LYS A 1 89 ? 0.394 4.531 -6.552 1.00 97.19 89 LYS A CA 1
ATOM 699 C C . LYS A 1 89 ? -0.684 3.576 -6.078 1.00 97.19 89 LYS A C 1
ATOM 701 O O . LYS A 1 89 ? -1.097 2.680 -6.818 1.00 97.19 89 LYS A O 1
ATOM 706 N N . GLY A 1 90 ? -1.180 3.794 -4.873 1.00 97.19 90 GLY A N 1
ATOM 707 C CA . GLY A 1 90 ? -2.238 2.971 -4.320 1.00 97.19 90 GLY A CA 1
ATOM 708 C C . GLY A 1 90 ? -2.768 3.459 -2.986 1.00 97.19 90 GLY A C 1
ATOM 709 O O . GLY A 1 90 ? -2.393 4.519 -2.488 1.00 97.19 90 GLY A O 1
ATOM 710 N N . GLN A 1 91 ? -3.644 2.642 -2.420 1.00 97.88 91 GLN A N 1
ATOM 711 C CA . GLN A 1 91 ? -4.231 2.831 -1.102 1.00 97.88 91 GLN A CA 1
ATOM 712 C C . GLN A 1 91 ? -4.109 1.530 -0.318 1.00 97.88 91 GLN A C 1
ATOM 714 O O . GLN A 1 91 ? -4.280 0.447 -0.882 1.00 97.88 91 GLN A O 1
ATOM 719 N N . LEU A 1 92 ? -3.808 1.655 0.969 1.00 97.81 92 LEU A N 1
ATOM 720 C CA . LEU A 1 92 ? -3.677 0.566 1.926 1.00 97.81 92 LEU A CA 1
ATOM 721 C C . LEU A 1 92 ? -4.668 0.787 3.059 1.00 97.81 92 LEU A C 1
ATOM 723 O O . LEU A 1 92 ? -4.737 1.890 3.595 1.00 97.81 92 LEU A O 1
ATOM 727 N N . GLU A 1 93 ? -5.367 -0.269 3.449 1.00 97.38 93 GLU A N 1
ATOM 728 C CA . GLU A 1 93 ? -6.234 -0.318 4.619 1.00 97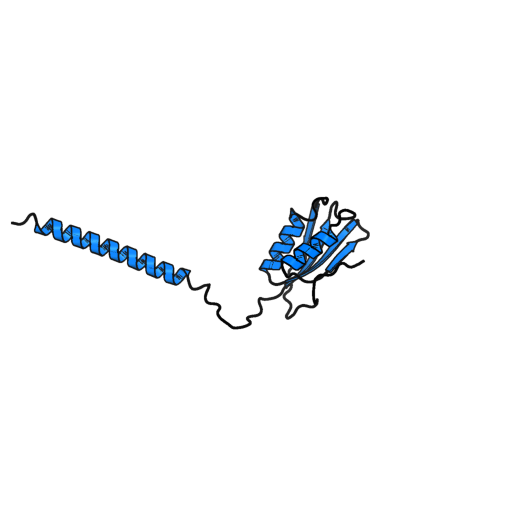.38 93 GLU A CA 1
ATOM 729 C C . GLU A 1 93 ? -5.836 -1.513 5.475 1.00 97.38 93 GLU A C 1
ATOM 731 O O . GLU A 1 93 ? -5.857 -2.655 5.005 1.00 97.38 93 GLU A O 1
ATOM 736 N N . ALA A 1 94 ? -5.439 -1.255 6.717 1.00 96.69 94 ALA A N 1
ATOM 737 C CA . ALA A 1 94 ? -5.067 -2.285 7.679 1.00 96.69 94 ALA A CA 1
ATOM 738 C C . ALA A 1 94 ? -4.978 -1.699 9.097 1.00 96.69 94 ALA A C 1
ATOM 740 O O . ALA A 1 94 ? -4.906 -0.475 9.252 1.00 96.69 94 ALA A O 1
ATOM 741 N N . PRO A 1 95 ? -4.915 -2.539 10.145 1.00 96.25 95 PRO A N 1
ATOM 742 C CA . PRO A 1 95 ? -4.513 -2.072 11.460 1.00 96.25 95 PRO A CA 1
ATOM 743 C C . PRO A 1 95 ? -3.068 -1.554 11.431 1.00 96.25 95 PRO A C 1
ATOM 745 O O . PRO A 1 95 ? -2.258 -1.948 10.587 1.00 96.25 95 PRO A O 1
ATOM 748 N N . LEU A 1 96 ? -2.732 -0.668 12.372 1.00 93.62 96 LEU A N 1
ATOM 749 C CA . LEU A 1 96 ? -1.458 0.061 12.376 1.00 93.62 96 LEU A CA 1
ATOM 750 C C . LEU A 1 96 ? -0.194 -0.827 12.256 1.00 93.62 96 LEU A C 1
ATOM 752 O O . LEU A 1 96 ? 0.693 -0.456 11.485 1.00 93.62 96 LEU A O 1
ATOM 756 N N . PRO A 1 97 ? -0.087 -1.997 12.927 1.00 94.25 97 PRO A N 1
ATOM 757 C CA . PRO A 1 97 ? 1.087 -2.864 12.798 1.00 94.25 97 PRO A CA 1
ATOM 758 C C . PRO A 1 97 ? 1.302 -3.372 11.365 1.00 94.25 97 PRO A C 1
ATOM 760 O O . PRO A 1 97 ? 2.386 -3.217 10.808 1.00 94.25 97 PRO A O 1
ATOM 763 N N . GLN A 1 98 ? 0.248 -3.905 10.742 1.00 95.62 98 GLN A N 1
ATOM 764 C CA . GLN A 1 98 ? 0.272 -4.416 9.370 1.00 95.62 98 GLN A CA 1
ATOM 765 C C . GLN A 1 98 ? 0.518 -3.292 8.362 1.00 95.62 98 GLN A C 1
ATOM 767 O O . GLN A 1 98 ? 1.253 -3.465 7.389 1.00 95.62 98 GLN A O 1
ATOM 772 N N . LEU A 1 99 ? -0.079 -2.121 8.602 1.00 95.94 99 LEU A N 1
ATOM 773 C CA . LEU A 1 99 ? 0.117 -0.951 7.758 1.00 95.94 99 LEU A CA 1
ATOM 774 C C . LEU A 1 99 ? 1.585 -0.502 7.767 1.00 95.94 99 LEU A C 1
ATOM 776 O O . LEU A 1 99 ? 2.142 -0.219 6.710 1.00 95.94 99 LEU A O 1
ATOM 780 N N . ASN A 1 100 ? 2.218 -0.459 8.940 1.00 95.81 100 ASN A N 1
ATOM 781 C CA . ASN A 1 100 ? 3.622 -0.072 9.079 1.00 95.81 100 ASN A CA 1
ATOM 782 C C . ASN A 1 100 ? 4.566 -1.093 8.436 1.00 95.81 100 ASN A C 1
ATOM 784 O O . ASN A 1 100 ? 5.513 -0.700 7.757 1.00 95.81 100 ASN A O 1
ATOM 788 N N . GLU A 1 101 ? 4.282 -2.386 8.579 1.00 96.38 101 GLU A N 1
ATOM 789 C CA . GLU A 1 101 ? 5.054 -3.438 7.913 1.00 96.38 101 GLU A CA 1
ATOM 790 C C . GLU A 1 101 ? 4.956 -3.332 6.383 1.00 96.38 101 GLU A C 1
ATOM 792 O O . GLU A 1 101 ? 5.962 -3.423 5.675 1.00 96.38 101 GLU A O 1
ATOM 797 N N . MET A 1 102 ? 3.760 -3.045 5.862 1.00 97.12 102 MET A N 1
ATOM 798 C CA . MET A 1 102 ? 3.555 -2.829 4.431 1.00 97.12 102 MET A CA 1
ATOM 799 C C . MET A 1 102 ? 4.282 -1.581 3.919 1.00 97.12 102 MET A C 1
ATOM 801 O O . MET A 1 102 ? 4.890 -1.626 2.848 1.00 97.12 102 MET A O 1
ATOM 805 N N . LYS A 1 103 ? 4.264 -0.477 4.679 1.00 96.69 103 LYS A N 1
ATOM 806 C CA . LYS A 1 103 ? 5.030 0.741 4.356 1.00 96.69 103 LYS A CA 1
ATOM 807 C C . LYS A 1 103 ? 6.523 0.444 4.277 1.00 96.69 103 LYS A C 1
ATOM 809 O O . LYS A 1 103 ? 7.147 0.740 3.263 1.00 96.69 103 LYS A O 1
ATOM 814 N N . HIS A 1 104 ? 7.060 -0.234 5.288 1.00 96.81 104 HIS A N 1
ATOM 815 C CA . HIS A 1 104 ? 8.467 -0.614 5.324 1.00 96.81 104 HIS A CA 1
ATOM 816 C C . HIS A 1 104 ? 8.860 -1.504 4.135 1.00 96.81 104 HIS A C 1
ATOM 818 O O . HIS A 1 104 ? 9.915 -1.322 3.527 1.00 96.81 104 HIS A O 1
ATOM 824 N N . TRP A 1 105 ? 7.997 -2.447 3.749 1.00 96.75 105 TRP A N 1
ATOM 825 C CA . TRP A 1 105 ? 8.231 -3.293 2.579 1.00 96.75 105 TRP A CA 1
ATOM 826 C C . TRP A 1 105 ? 8.243 -2.499 1.264 1.00 96.75 105 TRP A C 1
ATOM 828 O O . TRP A 1 105 ? 9.080 -2.765 0.396 1.00 96.75 105 TRP A O 1
ATOM 838 N N . LEU A 1 106 ? 7.337 -1.524 1.122 1.00 95.62 106 LEU A N 1
ATOM 839 C CA . LEU A 1 106 ? 7.256 -0.630 -0.039 1.00 95.62 106 LEU A CA 1
ATOM 840 C C . LEU A 1 106 ? 8.444 0.334 -0.138 1.00 95.62 106 LEU A C 1
ATOM 842 O O . LEU A 1 106 ? 8.747 0.783 -1.239 1.00 95.62 106 LEU A O 1
ATOM 846 N N . GLU A 1 107 ? 9.103 0.633 0.980 1.00 95.19 107 GLU A N 1
ATOM 847 C CA . GLU A 1 107 ? 10.317 1.452 1.033 1.00 95.19 107 GLU A CA 1
ATOM 848 C C . GLU A 1 107 ? 11.589 0.652 0.732 1.00 95.19 107 GLU A C 1
ATOM 850 O O . GLU A 1 107 ? 12.492 1.168 0.082 1.00 95.19 107 GLU A O 1
ATOM 855 N N . THR A 1 108 ? 11.680 -0.598 1.202 1.00 92.56 108 THR A N 1
ATOM 856 C CA . THR A 1 108 ? 12.967 -1.318 1.262 1.00 92.56 108 THR A CA 1
ATOM 857 C C . THR A 1 108 ? 13.087 -2.517 0.331 1.00 92.56 108 THR A C 1
ATOM 859 O O . THR A 1 108 ? 14.180 -2.787 -0.165 1.00 92.56 108 THR A O 1
ATOM 862 N N . LYS A 1 109 ? 12.005 -3.274 0.109 1.00 92.81 109 LYS A N 1
ATOM 863 C CA . LYS A 1 109 ? 12.073 -4.573 -0.582 1.00 92.81 109 LYS A CA 1
ATOM 864 C C . LYS A 1 109 ? 11.503 -4.526 -1.988 1.00 92.81 109 LYS A C 1
ATOM 866 O O . LYS A 1 109 ? 12.204 -4.857 -2.940 1.00 92.81 109 LYS A O 1
ATOM 871 N N . GLY A 1 110 ? 10.230 -4.160 -2.128 1.00 92.31 110 GLY A N 1
ATOM 872 C CA . GLY A 1 110 ? 9.550 -4.202 -3.422 1.00 92.31 110 GLY A CA 1
ATOM 873 C C . GLY A 1 110 ? 9.661 -5.559 -4.142 1.00 92.31 110 GLY A C 1
ATOM 874 O O . GLY A 1 110 ? 9.725 -6.631 -3.537 1.00 92.31 110 GLY A O 1
ATOM 875 N N . SER A 1 111 ? 9.669 -5.524 -5.476 1.00 91.94 111 SER A N 1
ATOM 876 C CA . SER A 1 111 ? 9.955 -6.706 -6.303 1.00 91.94 111 SER A CA 1
ATOM 877 C C . SER A 1 111 ? 11.465 -6.948 -6.462 1.00 91.94 111 SER A C 1
ATOM 879 O O . SER A 1 111 ? 12.221 -5.984 -6.523 1.00 91.94 111 SER A O 1
ATOM 881 N N . PRO A 1 112 ? 11.926 -8.198 -6.663 1.00 91.06 112 PRO A N 1
ATOM 882 C CA . PRO A 1 112 ? 13.353 -8.505 -6.832 1.00 91.06 112 PRO A CA 1
ATOM 883 C C . PRO A 1 112 ? 14.052 -7.732 -7.959 1.00 91.06 112 PRO A C 1
ATOM 885 O O . PRO A 1 112 ? 15.258 -7.526 -7.916 1.00 91.06 112 PRO A O 1
ATOM 888 N N . SER A 1 113 ? 13.302 -7.323 -8.985 1.00 91.06 113 SER A N 1
ATOM 889 C CA . SER A 1 113 ? 13.825 -6.565 -10.126 1.00 91.06 113 SER A CA 1
ATOM 890 C C . SER A 1 113 ? 13.532 -5.062 -10.051 1.00 91.06 113 SER A C 1
ATOM 892 O O . SER A 1 113 ? 13.906 -4.339 -10.978 1.00 91.06 113 SER A O 1
ATOM 894 N N . SER A 1 114 ? 12.860 -4.576 -9.001 1.00 93.38 114 SER A N 1
ATOM 895 C CA . SER A 1 114 ? 12.628 -3.140 -8.811 1.00 93.38 114 SER A CA 1
ATOM 896 C C . SER A 1 114 ? 13.774 -2.468 -8.080 1.00 93.38 114 SER A C 1
ATOM 898 O O . SER A 1 114 ? 14.427 -3.078 -7.241 1.00 93.38 114 SER A O 1
ATOM 900 N N . SER A 1 115 ? 13.945 -1.180 -8.350 1.00 93.62 115 SER A N 1
ATOM 901 C CA . SER A 1 115 ? 14.770 -0.289 -7.541 1.00 93.62 115 SER A CA 1
ATOM 902 C C . SER A 1 115 ? 13.879 0.846 -7.055 1.00 93.62 115 SER A C 1
ATOM 904 O O . SER A 1 115 ? 13.293 1.556 -7.873 1.00 93.62 115 SER A O 1
ATOM 906 N N . ILE A 1 1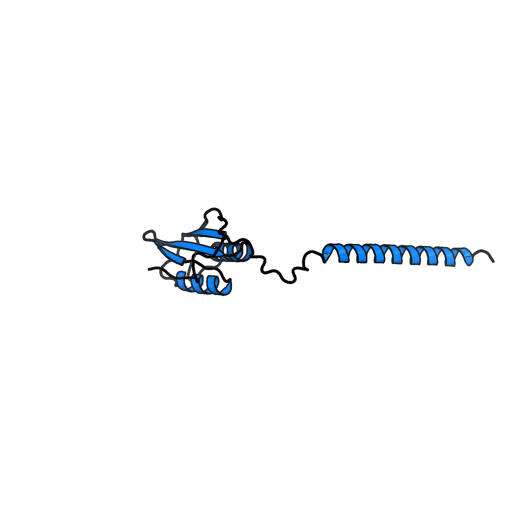16 ? 13.701 0.939 -5.739 1.00 95.25 116 ILE A N 1
ATOM 907 C CA . ILE A 1 116 ? 12.890 1.974 -5.099 1.00 95.25 116 ILE A CA 1
ATOM 908 C C . ILE A 1 116 ? 13.822 3.135 -4.771 1.00 95.25 116 ILE A C 1
ATOM 910 O O . ILE A 1 116 ? 14.784 2.968 -4.029 1.00 95.25 116 ILE A O 1
ATOM 914 N N . GLU A 1 117 ? 13.539 4.304 -5.332 1.00 94.62 117 GLU A N 1
ATOM 915 C CA . GLU A 1 117 ? 14.296 5.528 -5.047 1.00 94.62 117 GLU A CA 1
ATOM 916 C C . GLU A 1 117 ? 13.654 6.312 -3.907 1.00 94.62 117 GLU A C 1
ATOM 918 O O . GLU A 1 117 ? 14.332 6.900 -3.067 1.00 94.62 117 GLU A O 1
ATOM 923 N N . LYS A 1 118 ? 12.319 6.329 -3.884 1.00 94.94 118 LYS A N 1
ATOM 924 C CA . LYS A 1 118 ? 11.529 7.061 -2.901 1.00 94.94 118 LYS A CA 1
ATOM 925 C C . LYS A 1 118 ? 10.153 6.426 -2.778 1.00 94.94 118 LYS A C 1
ATOM 927 O O . LYS A 1 118 ? 9.555 6.055 -3.783 1.00 94.94 118 LYS A O 1
ATOM 932 N N . ALA A 1 119 ? 9.616 6.374 -1.568 1.00 96.81 119 ALA A N 1
ATOM 933 C CA . ALA A 1 119 ? 8.203 6.113 -1.335 1.00 96.81 119 ALA A CA 1
ATOM 934 C C . ALA A 1 119 ? 7.615 7.277 -0.533 1.00 96.81 119 ALA A C 1
ATOM 936 O O . ALA A 1 119 ? 8.225 7.764 0.418 1.00 96.81 119 ALA A O 1
ATOM 937 N N . THR A 1 120 ? 6.456 7.770 -0.949 1.00 97.12 120 THR A N 1
ATOM 938 C CA . THR A 1 120 ? 5.701 8.801 -0.241 1.00 97.12 120 THR A CA 1
ATOM 939 C C . THR A 1 120 ? 4.420 8.195 0.300 1.00 97.12 120 THR A C 1
ATOM 941 O O . THR A 1 120 ? 3.763 7.388 -0.357 1.00 97.12 120 THR A O 1
ATOM 944 N N . PHE A 1 121 ? 4.058 8.600 1.512 1.00 97.50 121 PHE A N 1
ATOM 945 C CA . PHE A 1 121 ? 2.868 8.123 2.201 1.00 97.50 121 PHE A CA 1
ATOM 946 C C . PHE A 1 121 ? 2.076 9.314 2.716 1.00 97.50 121 PHE A C 1
ATOM 948 O O . PHE A 1 121 ? 2.646 10.268 3.248 1.00 97.50 121 PHE A O 1
ATOM 955 N N . THR A 1 122 ? 0.755 9.262 2.591 1.00 97.00 122 THR A N 1
ATOM 956 C CA . THR A 1 122 ? -0.109 10.241 3.254 1.00 97.00 122 THR A CA 1
ATOM 957 C C . THR A 1 122 ? -0.240 9.914 4.737 1.00 97.00 122 THR A C 1
ATOM 959 O O . THR A 1 122 ? -0.044 8.769 5.154 1.00 97.00 122 THR A O 1
ATOM 962 N N . ALA A 1 123 ? -0.649 10.899 5.538 1.00 94.50 123 ALA A N 1
ATOM 963 C CA . ALA A 1 123 ? -1.018 10.658 6.929 1.00 94.50 123 ALA A CA 1
ATOM 964 C C . ALA A 1 123 ? -2.041 9.512 7.026 1.00 94.50 123 ALA A C 1
ATOM 966 O O . ALA A 1 123 ? -2.977 9.437 6.221 1.00 94.50 123 ALA A O 1
ATOM 967 N N . ALA A 1 124 ? -1.825 8.609 7.984 1.00 94.12 124 ALA A N 1
ATOM 968 C CA . ALA A 1 124 ? -2.756 7.528 8.264 1.00 94.12 124 ALA A CA 1
ATOM 969 C C . ALA A 1 124 ? -4.045 8.130 8.836 1.00 94.12 124 ALA A C 1
ATOM 971 O O . ALA A 1 124 ? -3.994 8.902 9.791 1.00 94.12 124 ALA A O 1
ATOM 972 N N . LYS A 1 125 ? -5.184 7.800 8.230 1.00 96.31 125 LYS A N 1
ATOM 973 C CA . LYS A 1 125 ? -6.507 8.228 8.693 1.00 96.31 125 LYS A CA 1
ATOM 974 C C . LYS A 1 125 ? -7.234 7.030 9.264 1.00 96.31 125 LYS A C 1
ATOM 976 O O . LYS A 1 125 ? -7.241 5.984 8.624 1.00 96.31 125 LYS A O 1
ATOM 981 N N . GLU A 1 126 ? -7.825 7.181 10.435 1.00 95.62 126 GLU A N 1
ATOM 982 C CA . GLU A 1 126 ? -8.634 6.124 11.032 1.00 95.62 126 GLU A CA 1
ATOM 983 C C . GLU A 1 126 ? -9.930 5.929 10.234 1.00 95.62 126 GLU A C 1
ATOM 985 O O . GLU A 1 126 ? -10.537 6.900 9.772 1.00 95.62 126 GLU A O 1
ATOM 990 N N . ILE A 1 127 ? -10.322 4.673 10.033 1.00 95.31 127 ILE A N 1
ATOM 991 C CA . ILE A 1 127 ? -11.555 4.276 9.348 1.00 95.31 127 ILE A CA 1
ATOM 992 C C . ILE A 1 127 ? -12.333 3.300 10.240 1.00 95.31 127 ILE A C 1
ATOM 994 O O . ILE A 1 127 ? -11.713 2.473 10.909 1.00 95.31 127 ILE A O 1
ATOM 998 N N . PRO A 1 128 ? -13.675 3.367 10.261 1.00 92.94 128 PRO A N 1
ATOM 999 C CA . PRO A 1 128 ? -14.476 2.476 11.098 1.00 92.94 128 PRO A CA 1
ATOM 1000 C C . PRO A 1 128 ? -14.472 1.032 10.577 1.00 92.94 128 PRO A C 1
ATOM 1002 O O . PRO A 1 128 ? -14.505 0.089 11.361 1.00 92.94 128 PRO A O 1
ATOM 1005 N N . GLU A 1 129 ? -14.410 0.856 9.255 1.00 93.44 129 GLU A N 1
ATOM 1006 C CA . GLU A 1 129 ? -14.499 -0.436 8.575 1.00 93.44 129 GLU A CA 1
ATOM 1007 C C . GLU A 1 129 ? -13.644 -0.435 7.303 1.00 93.44 129 GLU A C 1
ATOM 1009 O O . GLU A 1 129 ? -13.273 0.622 6.788 1.00 93.44 129 GLU A O 1
ATOM 1014 N N . TYR A 1 130 ? -13.339 -1.625 6.780 1.00 94.62 130 TYR A N 1
ATOM 1015 C CA . TYR A 1 130 ? -12.660 -1.757 5.492 1.00 94.62 130 TYR A CA 1
ATOM 1016 C C . TYR A 1 130 ? -13.564 -1.306 4.344 1.00 94.62 130 TYR A C 1
ATOM 1018 O O . TYR A 1 130 ? -14.663 -1.831 4.170 1.00 94.62 130 TYR A O 1
ATOM 1026 N N . THR A 1 131 ? -13.052 -0.429 3.486 1.00 95.81 131 THR A N 1
ATOM 1027 C CA . THR A 1 131 ? -13.714 -0.042 2.233 1.00 95.81 131 THR A CA 1
ATOM 1028 C C . THR A 1 131 ? -13.571 -1.134 1.174 1.00 95.81 131 THR A C 1
ATOM 1030 O O . THR A 1 131 ? -14.410 -1.270 0.283 1.00 95.81 131 THR A O 1
ATOM 1033 N N . PHE A 1 132 ? -12.494 -1.922 1.246 1.00 94.94 132 PHE A N 1
ATOM 1034 C CA . PHE A 1 132 ? -12.183 -2.966 0.270 1.00 94.94 132 PHE A CA 1
ATOM 1035 C C . PHE A 1 132 ? -12.356 -4.372 0.862 1.00 94.94 132 PHE A C 1
ATOM 1037 O O . PHE A 1 132 ? -12.058 -4.629 2.030 1.00 94.94 132 PHE A O 1
ATOM 1044 N N . SER A 1 133 ? -12.795 -5.327 0.038 1.00 94.12 133 SER A N 1
ATOM 1045 C CA . SER A 1 133 ? -12.882 -6.745 0.423 1.00 94.12 133 SER A CA 1
ATOM 1046 C C . SER A 1 133 ? -11.518 -7.446 0.435 1.00 94.12 133 SER A C 1
ATOM 1048 O O . SER A 1 133 ? -11.324 -8.403 1.180 1.00 94.12 133 SER A O 1
ATOM 1050 N N . GLY A 1 134 ? -10.553 -6.940 -0.336 1.00 95.44 134 GLY A N 1
ATOM 1051 C CA . GLY A 1 134 ? -9.195 -7.470 -0.434 1.00 95.44 134 GLY A CA 1
ATOM 1052 C C . GLY A 1 134 ? -8.243 -6.476 -1.093 1.00 95.44 134 GLY A C 1
ATOM 1053 O O . GLY A 1 134 ? -8.544 -5.283 -1.182 1.00 95.44 134 GLY A O 1
ATOM 1054 N N . PHE A 1 135 ? -7.092 -6.964 -1.553 1.00 97.38 135 PHE A N 1
ATOM 1055 C CA . PHE A 1 135 ? -6.142 -6.169 -2.324 1.00 97.38 135 PHE A CA 1
ATOM 1056 C C . PHE A 1 135 ? -6.305 -6.430 -3.826 1.00 97.38 135 PHE A C 1
ATOM 1058 O O . PHE A 1 135 ? -6.374 -7.582 -4.244 1.00 97.38 135 PHE A O 1
ATOM 1065 N N . SER A 1 136 ? -6.363 -5.376 -4.645 1.00 96.88 136 SER A N 1
ATOM 1066 C CA . SER A 1 136 ? -6.594 -5.493 -6.094 1.00 96.88 136 SER A CA 1
ATOM 1067 C C . SER A 1 136 ? -5.623 -4.664 -6.940 1.00 96.88 136 SER A C 1
ATOM 1069 O O . SER A 1 136 ? -5.267 -3.534 -6.606 1.00 96.88 136 SER A O 1
ATOM 1071 N N . ILE A 1 137 ? -5.206 -5.207 -8.085 1.00 96.94 137 ILE A N 1
ATOM 1072 C CA . ILE A 1 137 ? -4.385 -4.479 -9.060 1.00 96.94 137 ILE A CA 1
ATOM 1073 C C . ILE A 1 137 ? -5.298 -3.783 -10.074 1.00 96.94 137 ILE A C 1
ATOM 1075 O O . ILE A 1 137 ? -5.981 -4.440 -10.860 1.00 96.94 137 ILE A O 1
ATOM 1079 N N . LYS A 1 138 ? -5.272 -2.448 -10.102 1.00 95.25 138 LYS A N 1
ATOM 1080 C CA . LYS A 1 138 ? -5.991 -1.641 -11.099 1.00 95.25 138 LYS A CA 1
ATOM 1081 C C . LYS A 1 138 ? -5.144 -1.454 -12.367 1.00 95.25 138 LYS A C 1
ATOM 1083 O O . LYS A 1 138 ? -3.906 -1.466 -12.318 1.00 95.25 138 LYS A O 1
ATOM 1088 N N . ARG A 1 139 ? -5.829 -1.331 -13.509 1.00 86.38 139 ARG A N 1
ATOM 1089 C CA . ARG A 1 139 ? -5.229 -1.111 -14.834 1.00 86.38 139 ARG A CA 1
ATOM 1090 C C . ARG A 1 139 ? -5.197 0.364 -15.194 1.00 86.38 139 ARG A C 1
ATOM 1092 O O . ARG A 1 139 ? -6.154 1.072 -14.819 1.00 86.38 139 ARG A O 1
#

Secondary structure (DSSP, 8-state):
--HHHHHHHHHHHHHHHHHHHHHHHHHHHHHHTTT----S----PPEEEEEEEEEEE-SSSSHHHHHHHHHHHHT-EEEEEE-TTS-EEEEEEEEHHHHHHHHHHHHHT--TT-EEEEEEEPPPEEESS-S-SSEEE--

Solvent-accessible surface area (backbone atoms only — not comparable to full-atom values): 7922 Å² total; per-residue (Å²): 141,69,73,64,60,59,57,54,52,52,52,51,52,54,55,53,51,53,52,51,53,52,51,54,52,54,54,51,52,59,62,73,56,67,85,70,82,79,79,86,69,94,72,75,67,68,29,28,36,30,41,38,39,37,38,51,50,47,65,97,35,59,26,69,66,42,50,44,51,51,28,59,76,58,66,30,20,31,36,38,31,74,49,96,87,48,32,39,34,36,40,42,37,24,37,63,70,48,41,50,53,51,51,52,38,59,55,75,56,67,19,97,72,36,47,67,75,47,60,48,71,51,79,76,39,81,40,98,66,80,92,50,97,46,57,46,82,53,132

Foldseek 3Di:
DPPVVVVVVVVVVVVVVVVVVVVVVVVVVVVVPPVPPPPDDPPPQFKWKKKKKWDFQQPPQCQQVVLQVLCVVLVWFWEWEADPVRMIIIMTMDHPVSVVVSVVCSQPPGGPPTDTPDMDMDDIDTDPDDPGPHYYYDD

Sequence (139 aa):
MASHYNSFVVSYIFLSLLTFQVSICLSQIQIYSNETTMAASASAKPLFTCNFEVFGRVQGVFFRKHTERQANSLGVRGWCMNTREGTVKGQLEAPLPQLNEMKHWLETKGSPSSSIEKATFTAAKEIPEYTFSGFSIKR

InterPro domains:
  IPR001792 Acylphosphatase-like domain [PF00708] (51-137)
  IPR001792 Acylphosphatase-like domain [PS51160] (49-139)
  IPR017968 Acylphosphatase, conserved site [PS00150] (54-64)
  IPR020456 Acylphosphatase [PR00112] (49-64)
  IPR020456 Acylphosphatase [PR00112] (70-95)
  IPR020456 Acylphosphatase [PR00112] (105-125)
  IPR020456 Acylphosphatase [PTHR10029] (40-138)
  IPR036046 Acylphosphatase-like domain superfamily [SSF54975] (47-138)